Protein AF-A0A0X8G446-F1 (afdb_monomer_lite)

Secondary structure (DSSP, 8-state):
-TTT---HHHHHHHTT-S-HHHHHHHHHHHHHHTTHHHHSPPSS----TT-TT------------------

Radius of gyration: 18.3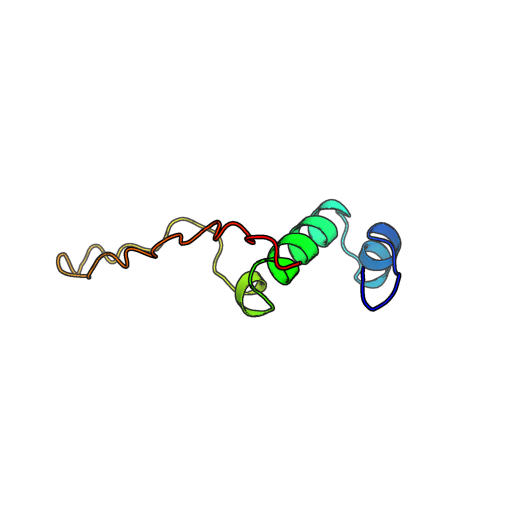2 Å; chains: 1; bounding box: 48×21×47 Å

Sequence (71 aa):
MKTTGASYSMTANHFEVSEIRTIANWNTKFLKAGIEALFRSKGRPRYDMTNPNQPKETKSLTCEQPLEDVK

pLDDT: mean 77.07, std 18.7, range [39.94, 96.62]

Foldseek 3Di:
DVPPPDDLVRVCVVVVNPDSVVSVVVVVQCVVPNPVSVVPDDDDPPDPPVDPPDDDPPPPPPDDDDPDDDD

Structure (mmCIF, N/CA/C/O backbone):
data_AF-A0A0X8G446-F1
#
_entry.id   AF-A0A0X8G446-F1
#
loop_
_atom_site.group_PDB
_atom_site.id
_atom_site.type_symbol
_atom_site.label_atom_id
_atom_site.label_alt_id
_atom_site.label_comp_id
_atom_site.label_asym_id
_atom_site.label_entity_id
_atom_site.label_seq_id
_atom_site.pdbx_PDB_ins_code
_atom_site.Cartn_x
_atom_site.Cartn_y
_atom_site.Cartn_z
_atom_site.occupancy
_atom_site.B_iso_or_equiv
_atom_site.auth_seq_id
_atom_site.auth_comp_id
_atom_site.auth_asym_id
_atom_site.auth_atom_id
_atom_site.pdbx_PDB_model_num
ATOM 1 N N . MET A 1 1 ? 12.138 -6.195 3.864 1.00 77.31 1 MET A N 1
ATOM 2 C CA . MET A 1 1 ? 11.071 -6.985 4.522 1.00 77.31 1 MET A CA 1
ATOM 3 C C . MET A 1 1 ? 11.697 -7.825 5.623 1.00 77.31 1 MET A C 1
ATOM 5 O O . MET A 1 1 ? 12.708 -8.452 5.350 1.00 77.31 1 MET A O 1
ATOM 9 N N . LYS A 1 2 ? 11.178 -7.792 6.861 1.00 75.44 2 LYS A N 1
ATOM 10 C CA . LYS A 1 2 ? 11.893 -8.357 8.029 1.00 75.44 2 LYS A CA 1
ATOM 11 C C . LYS A 1 2 ? 12.038 -9.885 7.991 1.00 75.44 2 LYS A C 1
ATOM 13 O O . LYS A 1 2 ? 13.034 -10.396 8.473 1.00 75.44 2 LYS A O 1
ATOM 18 N N . THR A 1 3 ? 11.067 -10.590 7.416 1.00 83.00 3 THR A N 1
ATOM 19 C CA . THR A 1 3 ? 11.038 -12.060 7.361 1.00 83.00 3 THR A CA 1
A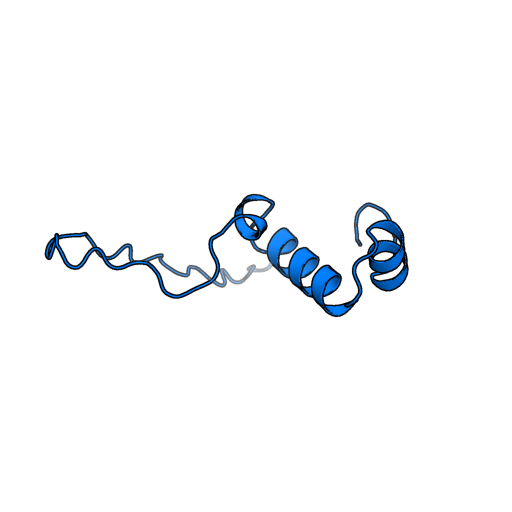TOM 20 C C . THR A 1 3 ? 11.887 -12.614 6.221 1.00 83.00 3 THR A C 1
ATOM 22 O O . THR A 1 3 ? 12.729 -13.473 6.436 1.00 83.00 3 THR A O 1
ATOM 25 N N . THR A 1 4 ? 11.685 -12.102 5.009 1.00 83.81 4 THR A N 1
ATOM 26 C CA . THR A 1 4 ? 12.303 -12.646 3.789 1.00 83.81 4 THR A CA 1
ATOM 27 C C . THR A 1 4 ? 13.623 -11.961 3.421 1.00 83.81 4 THR A C 1
ATOM 29 O O . THR A 1 4 ? 14.286 -12.374 2.481 1.00 83.81 4 THR A O 1
ATOM 32 N N . GLY A 1 5 ? 13.984 -10.848 4.071 1.00 88.00 5 GLY A N 1
ATOM 33 C CA . GLY A 1 5 ? 15.170 -10.052 3.717 1.00 88.00 5 GLY A CA 1
ATOM 34 C C . GLY A 1 5 ? 15.073 -9.296 2.380 1.00 88.00 5 GLY A C 1
ATOM 35 O O . GLY A 1 5 ? 15.907 -8.441 2.101 1.00 88.00 5 GLY A O 1
ATOM 36 N N . ALA A 1 6 ? 14.032 -9.535 1.576 1.00 91.31 6 ALA A N 1
ATOM 37 C CA . ALA A 1 6 ? 13.848 -8.909 0.270 1.00 91.31 6 ALA A CA 1
ATOM 38 C C . ALA A 1 6 ? 13.678 -7.380 0.345 1.00 91.31 6 ALA A C 1
ATOM 40 O O . ALA A 1 6 ? 13.057 -6.831 1.274 1.00 91.31 6 ALA A O 1
ATOM 41 N N . SER A 1 7 ? 14.200 -6.696 -0.678 1.00 93.31 7 SER A N 1
ATOM 42 C CA . SER A 1 7 ? 13.984 -5.266 -0.903 1.00 93.31 7 SER A CA 1
ATOM 43 C C . SER A 1 7 ? 12.588 -5.001 -1.479 1.00 93.31 7 SER A C 1
ATOM 45 O O . SER A 1 7 ? 11.927 -5.893 -2.023 1.00 93.31 7 SER A O 1
ATOM 47 N N . TYR A 1 8 ? 12.125 -3.751 -1.382 1.00 94.75 8 TYR A N 1
ATOM 48 C CA . TYR A 1 8 ? 10.830 -3.369 -1.950 1.00 94.75 8 TYR A CA 1
ATOM 49 C C . TYR A 1 8 ? 10.815 -3.447 -3.480 1.00 94.75 8 TYR A C 1
ATOM 51 O O . TYR A 1 8 ? 9.794 -3.826 -4.039 1.00 94.75 8 TYR A O 1
ATOM 59 N N . SER A 1 9 ? 11.933 -3.147 -4.149 1.00 94.31 9 SER A N 1
ATOM 60 C CA . SER A 1 9 ? 12.053 -3.259 -5.607 1.00 94.31 9 SER A CA 1
ATOM 61 C C . SER A 1 9 ? 12.013 -4.711 -6.076 1.00 94.31 9 SER A C 1
ATOM 63 O O . SER A 1 9 ? 11.270 -5.036 -6.992 1.00 94.31 9 SER A O 1
ATOM 65 N N . MET A 1 10 ? 12.747 -5.603 -5.404 1.00 94.88 10 MET A N 1
ATOM 66 C CA . MET A 1 10 ? 12.737 -7.035 -5.715 1.00 94.88 10 MET A CA 1
ATOM 67 C C . MET A 1 10 ? 11.332 -7.625 -5.556 1.00 94.88 10 MET A C 1
ATOM 69 O O . MET A 1 10 ? 10.869 -8.377 -6.406 1.00 94.88 10 MET A O 1
ATOM 73 N N . THR A 1 11 ? 10.633 -7.225 -4.494 1.00 94.88 11 THR A N 1
ATOM 74 C CA . THR A 1 11 ? 9.241 -7.621 -4.255 1.00 94.88 11 THR A CA 1
ATOM 75 C C . THR A 1 11 ? 8.304 -7.066 -5.329 1.00 94.88 11 THR A C 1
ATOM 77 O O . THR A 1 11 ? 7.466 -7.797 -5.842 1.00 94.88 11 THR A O 1
ATOM 80 N N . ALA A 1 12 ? 8.444 -5.784 -5.681 1.00 96.19 12 ALA A N 1
ATOM 81 C CA . ALA A 1 12 ? 7.629 -5.150 -6.713 1.00 96.19 12 ALA A CA 1
ATOM 82 C C . ALA A 1 12 ? 7.781 -5.866 -8.061 1.00 96.19 12 ALA A C 1
ATOM 84 O O . ALA A 1 12 ? 6.778 -6.199 -8.680 1.00 96.19 12 ALA A O 1
ATOM 85 N N . ASN A 1 13 ? 9.013 -6.205 -8.450 1.00 96.44 13 ASN A N 1
ATOM 86 C CA . ASN A 1 13 ? 9.285 -6.964 -9.669 1.00 96.44 13 ASN A CA 1
ATOM 87 C C . ASN A 1 13 ? 8.688 -8.376 -9.619 1.00 96.44 13 ASN A C 1
ATOM 89 O O . ASN A 1 13 ? 8.113 -8.826 -10.600 1.00 96.44 13 ASN A O 1
ATOM 93 N N . HIS A 1 14 ? 8.804 -9.068 -8.481 1.00 95.62 14 HIS A N 1
ATOM 94 C CA . HIS A 1 14 ? 8.285 -10.430 -8.329 1.00 95.62 14 HIS A CA 1
ATOM 95 C C . HIS A 1 14 ? 6.758 -10.510 -8.467 1.00 95.62 14 HIS A C 1
ATOM 97 O O . HIS A 1 14 ? 6.246 -11.478 -9.015 1.00 95.62 14 HIS A O 1
ATOM 103 N N . PHE A 1 15 ? 6.042 -9.495 -7.977 1.00 94.44 15 PHE A N 1
ATOM 104 C CA . PHE A 1 15 ? 4.579 -9.417 -8.046 1.00 94.44 15 PHE A CA 1
ATOM 105 C C . PHE A 1 15 ? 4.069 -8.532 -9.190 1.00 94.44 15 PHE A C 1
ATOM 107 O O . PHE A 1 15 ? 2.889 -8.190 -9.201 1.00 94.44 15 PHE A O 1
ATOM 114 N N . GLU A 1 16 ? 4.951 -8.121 -10.106 1.00 96.62 16 GLU A N 1
ATOM 115 C CA . GLU A 1 16 ? 4.626 -7.253 -11.246 1.00 96.62 16 GLU A CA 1
ATOM 116 C C . GLU A 1 16 ? 3.883 -5.963 -10.840 1.00 96.62 16 GLU A C 1
ATOM 118 O O . GLU A 1 16 ? 3.022 -5.437 -11.546 1.00 96.62 16 GLU A O 1
ATOM 123 N N . VAL A 1 17 ? 4.228 -5.420 -9.670 1.00 96.12 17 VAL A N 1
ATOM 124 C CA . VAL A 1 17 ? 3.687 -4.160 -9.163 1.00 96.12 17 VAL A CA 1
ATOM 125 C C . VAL A 1 17 ? 4.531 -3.016 -9.708 1.00 96.12 17 VAL A C 1
ATOM 127 O O . VAL A 1 17 ? 5.698 -2.878 -9.352 1.00 96.12 17 VAL A O 1
ATOM 130 N N . SER A 1 18 ? 3.921 -2.157 -10.525 1.00 93.88 18 SER A N 1
ATOM 131 C CA . SER A 1 18 ? 4.597 -1.010 -11.151 1.00 93.88 18 SER A CA 1
ATOM 132 C C . SER A 1 18 ? 5.253 -0.070 -10.137 1.00 93.88 18 SER A C 1
ATOM 134 O O . SER A 1 18 ? 6.375 0.394 -10.321 1.00 93.88 18 SER A O 1
ATOM 136 N N . GLU A 1 19 ? 4.555 0.199 -9.037 1.00 95.25 19 GLU A N 1
ATOM 137 C CA . GLU A 1 19 ? 4.960 1.193 -8.053 1.00 95.25 19 GLU A CA 1
ATOM 138 C C . GLU A 1 19 ? 5.574 0.547 -6.808 1.00 95.25 19 GLU A C 1
ATOM 140 O O . GLU A 1 19 ? 4.873 -0.000 -5.953 1.00 95.25 19 GLU A O 1
ATOM 145 N N . ILE A 1 20 ? 6.883 0.727 -6.615 1.00 95.62 20 ILE A N 1
ATOM 146 C CA . ILE A 1 20 ? 7.606 0.279 -5.406 1.00 95.62 20 ILE A CA 1
ATOM 147 C C . ILE A 1 20 ? 6.963 0.858 -4.130 1.00 95.62 20 ILE A C 1
ATOM 149 O O . ILE A 1 20 ? 6.904 0.207 -3.081 1.00 95.62 20 ILE A O 1
ATOM 153 N N . ARG A 1 21 ? 6.416 2.081 -4.219 1.00 95.19 21 ARG A N 1
ATOM 154 C CA . ARG A 1 21 ? 5.711 2.757 -3.116 1.00 95.19 21 ARG A CA 1
ATOM 155 C C . ARG A 1 21 ? 4.484 1.977 -2.640 1.00 95.19 21 ARG A C 1
ATOM 157 O O . ARG A 1 21 ? 4.148 2.045 -1.458 1.00 95.19 21 ARG A O 1
ATOM 164 N N . THR A 1 22 ? 3.832 1.220 -3.518 1.00 94.75 22 THR A N 1
ATOM 165 C CA . THR A 1 22 ? 2.689 0.367 -3.163 1.00 94.75 22 THR A CA 1
ATOM 166 C C . THR A 1 22 ? 3.113 -0.725 -2.189 1.00 94.75 22 THR A C 1
ATOM 168 O O . THR A 1 22 ? 2.487 -0.876 -1.139 1.00 94.75 22 THR A O 1
ATOM 171 N N . ILE A 1 23 ? 4.235 -1.395 -2.468 1.00 95.56 23 ILE A N 1
ATOM 172 C CA . ILE A 1 23 ? 4.807 -2.420 -1.586 1.00 95.56 23 ILE A CA 1
ATOM 173 C C . ILE A 1 23 ? 5.190 -1.823 -0.228 1.00 95.56 23 ILE A C 1
ATOM 175 O O . ILE A 1 23 ? 4.848 -2.385 0.814 1.00 95.56 23 ILE A O 1
ATOM 179 N N . ALA A 1 24 ? 5.850 -0.660 -0.218 1.00 94.50 24 ALA A N 1
ATOM 180 C CA . ALA A 1 24 ? 6.219 0.019 1.024 1.00 94.50 24 ALA A CA 1
ATOM 181 C C . ALA A 1 24 ? 4.981 0.358 1.877 1.00 94.50 24 ALA A C 1
ATOM 183 O O . ALA A 1 24 ? 4.939 0.051 3.068 1.00 94.50 24 ALA A O 1
ATOM 184 N N . ASN A 1 25 ? 3.932 0.904 1.254 1.00 94.00 25 ASN A N 1
ATOM 185 C CA . ASN A 1 25 ? 2.678 1.239 1.928 1.00 94.00 25 ASN A CA 1
ATOM 186 C C . ASN A 1 25 ? 1.948 0.007 2.480 1.00 94.00 25 ASN A C 1
ATOM 188 O O . ASN A 1 25 ? 1.359 0.071 3.562 1.00 94.00 25 ASN A O 1
ATOM 192 N N . TRP A 1 26 ? 1.937 -1.106 1.743 1.00 93.38 26 TRP A N 1
ATOM 193 C CA . TRP A 1 26 ? 1.368 -2.366 2.222 1.00 93.38 26 TRP A CA 1
ATOM 194 C C . TRP A 1 26 ? 2.147 -2.907 3.416 1.00 93.38 26 TRP A C 1
ATOM 196 O O . TRP A 1 26 ? 1.530 -3.238 4.425 1.00 93.38 26 TRP A O 1
ATOM 206 N N . ASN A 1 27 ? 3.481 -2.895 3.353 1.00 93.38 27 ASN A N 1
ATOM 207 C CA . ASN A 1 27 ? 4.332 -3.321 4.460 1.00 93.38 27 ASN A CA 1
ATOM 208 C C . ASN A 1 27 ? 4.076 -2.486 5.727 1.00 93.38 27 ASN A C 1
ATOM 210 O O . ASN A 1 27 ? 3.891 -3.044 6.804 1.00 93.38 27 ASN A O 1
ATOM 214 N N . THR A 1 28 ? 3.970 -1.159 5.612 1.00 93.56 28 THR A N 1
ATOM 215 C CA . THR A 1 28 ? 3.642 -0.294 6.758 1.00 93.56 28 THR A CA 1
ATOM 216 C C . THR A 1 28 ? 2.267 -0.605 7.355 1.00 93.56 28 THR A C 1
ATOM 218 O O . THR A 1 28 ? 2.130 -0.660 8.576 1.00 93.56 28 THR A O 1
ATOM 221 N N . LYS A 1 29 ? 1.238 -0.837 6.528 1.00 93.19 29 LYS A N 1
ATOM 222 C CA . LYS A 1 29 ? -0.102 -1.206 7.026 1.00 93.19 29 LYS A CA 1
ATOM 223 C C . LYS A 1 29 ? -0.101 -2.560 7.721 1.00 93.19 29 LYS A C 1
ATOM 225 O O . LYS A 1 29 ? -0.687 -2.683 8.792 1.00 93.19 29 LYS A O 1
ATOM 230 N N . PHE A 1 30 ? 0.568 -3.534 7.115 1.00 92.75 30 PHE A N 1
ATOM 231 C CA . PHE A 1 30 ? 0.695 -4.882 7.648 1.00 92.75 30 PHE A CA 1
ATOM 232 C C . PHE A 1 30 ? 1.400 -4.879 9.008 1.00 92.75 30 PHE A C 1
ATOM 234 O O . PHE A 1 30 ? 0.913 -5.489 9.951 1.00 92.75 30 PHE A O 1
ATOM 241 N N . LEU A 1 31 ? 2.492 -4.121 9.151 1.00 92.44 31 LEU A N 1
ATOM 242 C CA . LEU A 1 31 ? 3.203 -4.000 10.427 1.00 92.44 31 LEU A CA 1
ATOM 243 C C . LEU A 1 31 ? 2.380 -3.291 11.511 1.00 92.44 31 LEU A C 1
ATOM 245 O O . LEU A 1 31 ? 2.560 -3.579 12.687 1.00 92.44 31 LEU A O 1
ATOM 249 N N . LYS A 1 32 ? 1.493 -2.364 11.128 1.00 93.00 32 LYS A N 1
ATOM 250 C CA . LYS A 1 32 ? 0.684 -1.597 12.082 1.00 93.00 32 LYS A CA 1
ATOM 251 C C . LYS A 1 32 ? -0.548 -2.355 12.579 1.00 93.00 32 LYS A C 1
ATOM 253 O O . LYS A 1 32 ? -0.919 -2.204 13.735 1.00 93.00 32 LYS A O 1
ATOM 258 N N . ALA A 1 33 ? -1.236 -3.074 11.696 1.00 92.25 33 ALA A N 1
ATOM 259 C CA . ALA A 1 33 ? -2.562 -3.625 11.985 1.00 92.25 33 ALA A CA 1
ATOM 260 C C . ALA A 1 33 ? -2.803 -5.010 11.352 1.00 92.25 33 ALA A C 1
ATOM 262 O O . ALA A 1 33 ? -3.945 -5.433 11.192 1.00 92.25 33 ALA A O 1
ATOM 263 N N . GLY A 1 34 ? -1.732 -5.714 10.982 1.00 92.12 34 GLY A N 1
ATOM 264 C CA . GLY A 1 34 ? -1.791 -7.081 10.475 1.00 92.12 34 GLY A CA 1
ATOM 265 C C . GLY A 1 34 ? -2.425 -7.214 9.090 1.00 92.12 34 GLY A C 1
ATOM 266 O O . GLY A 1 34 ? -2.527 -6.261 8.313 1.00 92.12 34 GLY A O 1
ATOM 267 N N . ILE A 1 35 ? -2.845 -8.441 8.775 1.00 91.88 35 ILE A N 1
ATOM 268 C CA . ILE A 1 35 ? -3.409 -8.819 7.469 1.00 91.88 35 ILE A CA 1
ATOM 269 C C . ILE A 1 35 ? -4.737 -8.100 7.201 1.00 91.88 35 ILE A C 1
ATOM 271 O O . ILE A 1 35 ? -4.965 -7.615 6.093 1.00 91.88 35 ILE A O 1
ATOM 275 N N . GLU A 1 36 ? -5.587 -7.955 8.218 1.00 91.12 36 GLU A N 1
ATOM 276 C CA . GLU A 1 36 ? -6.906 -7.314 8.100 1.00 91.12 36 GLU A CA 1
ATOM 277 C C . GLU A 1 36 ? -6.815 -5.865 7.590 1.00 91.12 36 GLU A C 1
ATOM 279 O O . GLU A 1 36 ? -7.701 -5.370 6.887 1.00 91.12 36 GLU A O 1
ATOM 284 N N . ALA A 1 37 ? -5.706 -5.179 7.876 1.00 88.75 37 ALA A N 1
ATOM 285 C CA . ALA A 1 37 ? -5.462 -3.812 7.431 1.00 88.75 37 ALA A CA 1
ATOM 286 C C . ALA A 1 37 ? -5.317 -3.663 5.908 1.00 88.75 37 ALA A C 1
ATOM 288 O O . ALA A 1 37 ? -5.522 -2.563 5.381 1.00 88.75 37 ALA A O 1
ATOM 289 N N . LEU A 1 38 ? -4.951 -4.735 5.199 1.00 90.75 38 LEU A N 1
ATOM 290 C CA . LEU A 1 38 ? -4.826 -4.738 3.739 1.00 90.75 38 LEU A CA 1
ATOM 291 C C . LEU A 1 38 ? -6.192 -4.837 3.054 1.00 90.75 38 LEU A C 1
ATOM 293 O O . LEU A 1 38 ? -6.394 -4.198 2.023 1.00 90.75 38 LEU A O 1
ATOM 297 N N . PHE A 1 39 ? -7.133 -5.559 3.666 1.00 89.62 39 PHE A N 1
ATOM 298 C CA . PHE A 1 39 ? -8.489 -5.766 3.149 1.00 89.62 39 PHE A CA 1
ATOM 299 C C . PHE A 1 39 ? -9.475 -4.667 3.554 1.00 89.62 39 PHE A C 1
ATOM 301 O O . PHE A 1 39 ? -10.592 -4.608 3.042 1.00 89.62 39 PHE A O 1
ATOM 308 N N . ARG A 1 40 ? -9.075 -3.760 4.454 1.00 84.69 40 ARG A N 1
ATOM 309 C CA . ARG A 1 40 ? -9.917 -2.632 4.853 1.00 84.69 40 ARG A CA 1
ATOM 310 C C . ARG A 1 40 ? -10.268 -1.771 3.638 1.00 84.69 40 ARG A C 1
ATOM 312 O O . ARG A 1 40 ? -9.382 -1.211 2.984 1.00 84.69 40 ARG A O 1
ATOM 319 N N . SER A 1 41 ? -11.571 -1.593 3.409 1.00 80.00 41 SER A N 1
ATOM 320 C CA . SER A 1 41 ? -12.099 -0.736 2.350 1.00 80.00 41 SER A CA 1
ATOM 321 C C . SER A 1 41 ? -11.470 0.654 2.414 1.00 80.00 41 SER A C 1
ATOM 323 O O . SER A 1 41 ? -11.505 1.332 3.447 1.00 80.00 41 SER A O 1
ATOM 325 N N . LYS A 1 42 ? -10.891 1.087 1.296 1.00 73.06 42 LYS A N 1
ATOM 326 C CA . LYS A 1 42 ? -10.422 2.458 1.125 1.00 73.06 42 LYS A CA 1
ATOM 327 C C . LYS A 1 42 ? -11.610 3.380 0.866 1.00 73.06 42 LYS A C 1
ATOM 329 O O . LYS A 1 42 ? -12.481 3.047 0.074 1.00 73.06 42 LYS A O 1
ATOM 334 N N . GLY A 1 43 ? -11.618 4.541 1.518 1.00 72.69 43 GLY A N 1
ATOM 335 C CA . GLY A 1 43 ? -12.633 5.577 1.317 1.00 72.69 43 GLY A CA 1
ATOM 336 C C . GLY A 1 43 ? -13.281 6.053 2.615 1.00 72.69 43 GLY A C 1
ATOM 337 O O . GLY A 1 43 ? -12.949 5.584 3.706 1.00 72.69 43 GLY A O 1
ATOM 338 N N . ARG A 1 44 ? -14.197 7.020 2.483 1.00 70.88 44 ARG A N 1
ATOM 339 C CA . ARG A 1 44 ? -15.034 7.493 3.590 1.00 70.88 44 ARG A CA 1
ATOM 340 C C . ARG A 1 44 ? -15.877 6.312 4.094 1.00 70.88 44 ARG A C 1
ATOM 342 O O . ARG A 1 44 ? -16.432 5.598 3.257 1.00 70.88 44 ARG A O 1
ATOM 349 N N . PRO A 1 45 ? -16.001 6.102 5.417 1.00 71.88 45 PRO A N 1
ATOM 350 C CA . PRO A 1 45 ? -16.970 5.155 5.951 1.00 71.88 45 PRO A CA 1
ATOM 351 C C . PRO A 1 45 ? -18.332 5.424 5.309 1.00 71.88 45 PRO A C 1
ATOM 353 O O . PRO A 1 45 ? -18.762 6.582 5.245 1.00 71.88 45 PRO A O 1
ATOM 356 N N . ARG A 1 46 ? -18.989 4.385 4.786 1.00 67.31 46 ARG A N 1
ATOM 357 C CA . ARG A 1 46 ? -20.372 4.529 4.331 1.00 67.31 46 ARG A CA 1
ATOM 358 C C . ARG A 1 46 ? -21.207 4.803 5.578 1.00 67.31 46 ARG A C 1
ATOM 360 O O . ARG A 1 46 ? -21.345 3.931 6.425 1.00 67.31 46 ARG A O 1
ATOM 367 N N . TYR A 1 47 ? -21.674 6.038 5.718 1.00 65.88 47 TYR A N 1
ATOM 368 C CA . TYR A 1 47 ? -22.730 6.353 6.666 1.00 65.88 47 TYR A CA 1
ATOM 369 C C . TYR A 1 47 ? -24.029 5.878 6.032 1.00 65.88 47 TYR A C 1
ATOM 371 O O . TYR A 1 47 ? -24.376 6.333 4.939 1.00 65.88 47 TYR A O 1
ATOM 379 N N . ASP A 1 48 ? -24.696 4.934 6.685 1.00 65.75 48 ASP A N 1
ATOM 380 C CA . ASP A 1 48 ? -26.061 4.584 6.338 1.00 65.75 48 ASP A CA 1
ATOM 381 C C . ASP A 1 48 ? -26.961 5.780 6.687 1.00 65.75 48 ASP A C 1
ATOM 383 O O . ASP A 1 48 ? -27.304 6.007 7.846 1.00 65.75 48 ASP A O 1
ATOM 387 N N . MET A 1 49 ? -27.286 6.587 5.672 1.00 67.50 49 MET A N 1
ATOM 388 C CA . MET A 1 49 ? -28.168 7.756 5.793 1.00 67.50 49 MET A CA 1
ATOM 389 C C . MET A 1 49 ? -29.596 7.372 6.204 1.00 67.50 49 MET A C 1
ATOM 391 O O . MET A 1 49 ? -30.371 8.244 6.583 1.00 67.50 49 MET A O 1
ATOM 395 N N . THR A 1 50 ? -29.957 6.091 6.118 1.00 66.88 50 THR A N 1
ATOM 396 C CA . THR A 1 50 ? -31.303 5.596 6.410 1.00 66.88 50 THR A CA 1
ATOM 397 C C . THR A 1 50 ? -31.503 5.326 7.904 1.00 66.88 50 THR A C 1
ATOM 399 O O . THR A 1 50 ? -32.636 5.330 8.377 1.00 66.88 50 THR A O 1
ATOM 402 N N . ASN A 1 51 ? -30.419 5.166 8.673 1.00 60.06 51 ASN A N 1
ATOM 403 C CA . ASN A 1 51 ? -30.468 4.822 10.093 1.00 60.06 51 ASN A CA 1
ATOM 404 C C . ASN A 1 51 ? -29.773 5.893 10.959 1.00 60.06 51 ASN A C 1
ATOM 406 O O . ASN A 1 51 ? -28.581 5.774 11.258 1.00 60.06 51 ASN A O 1
ATOM 410 N N . PRO A 1 52 ? -30.501 6.925 11.436 1.00 61.88 52 PRO A N 1
ATOM 411 C CA . PRO A 1 52 ? -29.915 8.028 12.206 1.00 61.88 52 PRO A CA 1
ATOM 412 C C . PRO A 1 52 ? -29.323 7.609 13.565 1.00 61.88 52 PRO A C 1
ATOM 414 O O . PRO A 1 52 ? -28.546 8.363 14.146 1.00 61.88 52 PRO A O 1
ATOM 417 N N . ASN A 1 53 ? -29.635 6.401 14.049 1.00 61.78 53 ASN A N 1
ATOM 418 C CA . ASN A 1 53 ? -29.256 5.906 15.376 1.00 61.78 53 ASN A CA 1
ATOM 419 C C . ASN A 1 53 ? -28.037 4.969 15.387 1.00 61.78 53 ASN A C 1
ATOM 421 O O . ASN A 1 53 ? -27.785 4.319 16.400 1.00 61.78 53 ASN A O 1
ATOM 425 N N . GLN A 1 54 ? -27.286 4.852 14.288 1.00 62.00 54 GLN A N 1
ATOM 426 C CA . GLN A 1 54 ? -26.098 3.995 14.279 1.00 62.00 54 GLN A CA 1
ATOM 427 C C . GLN A 1 54 ? -25.061 4.531 15.288 1.00 62.00 54 GLN A C 1
ATOM 429 O O . GLN A 1 54 ? -24.635 5.687 15.163 1.00 62.00 54 GLN A O 1
ATOM 434 N N . PRO A 1 55 ? -24.653 3.734 16.298 1.00 58.69 55 PRO A N 1
ATOM 435 C CA . PRO A 1 55 ? -23.674 4.171 17.278 1.00 58.69 55 PRO A CA 1
ATOM 436 C C . PRO A 1 55 ? -22.372 4.497 16.548 1.00 58.69 55 PRO A C 1
ATOM 438 O O . PRO A 1 55 ? -21.820 3.680 15.810 1.00 58.69 55 PRO A O 1
ATOM 441 N N . LYS A 1 56 ? -21.888 5.728 16.729 1.00 61.78 56 LYS A N 1
ATOM 442 C CA . LYS A 1 56 ? -20.562 6.125 16.262 1.00 61.78 56 LYS A CA 1
ATOM 443 C C . LYS A 1 56 ? -19.570 5.229 16.992 1.00 61.78 56 LYS A C 1
ATOM 445 O O . LYS A 1 56 ? -19.356 5.430 18.182 1.00 61.78 56 LYS A O 1
ATOM 450 N N . GLU A 1 57 ? -18.980 4.252 16.308 1.00 60.28 57 GLU A N 1
ATOM 451 C CA . GLU A 1 57 ? -17.850 3.519 16.871 1.00 60.28 57 GLU A CA 1
ATOM 452 C C . GLU A 1 57 ? -16.691 4.498 17.075 1.00 60.28 57 GLU A C 1
ATOM 454 O O . GLU A 1 57 ? -15.880 4.764 16.182 1.00 60.28 57 GLU A O 1
ATOM 459 N N . THR A 1 58 ? -16.635 5.077 18.270 1.00 47.75 58 THR A N 1
ATOM 460 C CA . THR A 1 58 ? -15.478 5.772 18.808 1.00 47.75 58 THR A CA 1
ATOM 461 C C . THR A 1 58 ? -14.397 4.728 19.012 1.00 47.75 58 THR A C 1
ATOM 463 O O . THR A 1 58 ? -14.280 4.127 20.076 1.00 47.75 58 THR A O 1
ATOM 466 N N . LYS A 1 59 ? -13.618 4.470 17.962 1.00 57.59 59 LYS A N 1
ATOM 467 C CA 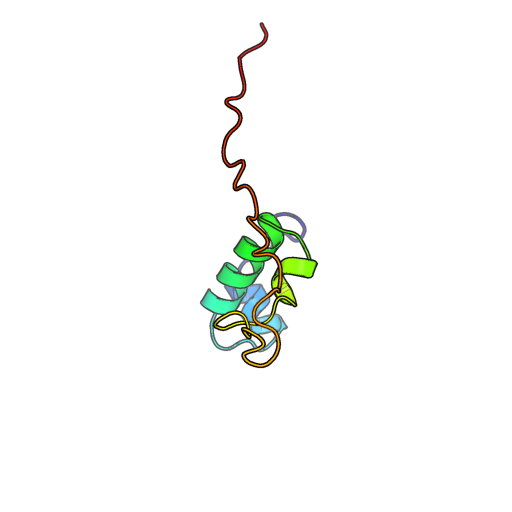. LYS A 1 59 ? -12.371 3.717 18.081 1.00 57.59 59 LYS A CA 1
ATOM 468 C C . LYS A 1 59 ? -11.457 4.552 18.968 1.00 57.59 59 LYS A C 1
ATOM 470 O O . LYS A 1 59 ? -10.903 5.549 18.508 1.00 57.59 59 LYS A O 1
ATOM 475 N N . SER A 1 60 ? -11.369 4.182 20.242 1.00 43.16 60 SER A N 1
ATOM 476 C CA . SER A 1 60 ? -10.394 4.714 21.183 1.00 43.16 60 SER A CA 1
ATOM 477 C C . SER A 1 60 ? -9.008 4.472 20.593 1.00 43.16 60 SER A C 1
ATOM 479 O O . SER A 1 60 ? -8.534 3.339 20.513 1.00 43.16 60 SER A O 1
ATOM 481 N N . LEU A 1 61 ? -8.385 5.537 20.099 1.00 53.31 61 LEU A N 1
ATOM 482 C CA . LEU A 1 61 ? -6.979 5.529 19.738 1.00 53.31 61 LEU A CA 1
ATOM 483 C C . LEU A 1 61 ? -6.183 5.518 21.044 1.00 53.31 61 LEU A C 1
ATOM 485 O O . LEU A 1 61 ? -5.826 6.574 21.552 1.00 53.31 61 LEU A O 1
ATOM 489 N N . THR A 1 62 ? -5.911 4.340 21.597 1.00 48.19 62 THR A N 1
ATOM 490 C CA . THR A 1 62 ? -4.828 4.199 22.575 1.00 48.19 62 THR A CA 1
ATOM 491 C C . THR A 1 62 ? -3.546 4.024 21.774 1.00 48.19 62 THR A C 1
ATOM 493 O O . THR A 1 62 ? -3.120 2.911 21.476 1.00 48.19 62 THR A O 1
ATOM 496 N N . CYS A 1 63 ? -2.999 5.147 21.313 1.00 40.31 63 CYS A N 1
ATOM 497 C CA . CYS A 1 63 ? -1.621 5.217 20.852 1.00 40.31 63 CYS A CA 1
ATOM 498 C C . CYS A 1 63 ? -0.794 5.699 22.046 1.00 40.31 63 CYS A C 1
ATOM 500 O O . CYS A 1 63 ? -1.129 6.718 22.644 1.00 40.31 63 CYS A O 1
ATOM 502 N N . GLU A 1 64 ? 0.271 4.956 22.334 1.00 44.12 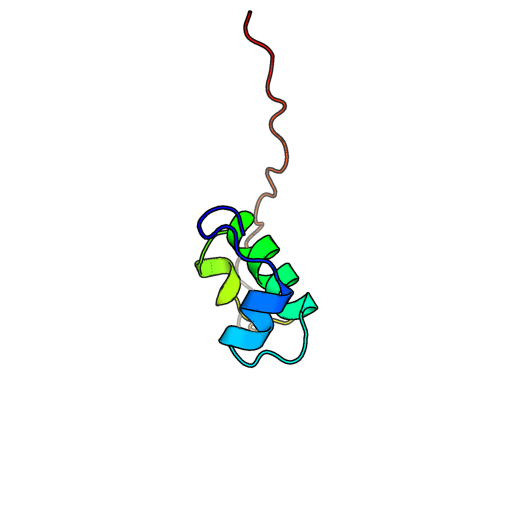64 GLU A N 1
ATOM 503 C CA . GLU A 1 64 ? 1.330 5.238 23.308 1.00 44.12 64 GLU A CA 1
ATOM 504 C C . GLU A 1 64 ? 0.994 4.927 24.787 1.00 44.12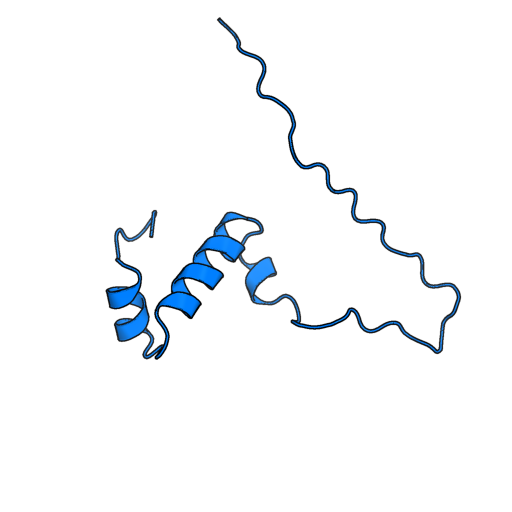 64 GLU A C 1
ATOM 506 O O . GLU A 1 64 ? 0.520 5.772 25.542 1.00 44.12 64 GLU A O 1
ATOM 511 N N . GLN A 1 65 ? 1.316 3.705 25.233 1.00 47.50 65 GLN A N 1
ATOM 512 C CA . GLN A 1 65 ? 1.775 3.503 26.613 1.00 47.50 65 GLN A CA 1
ATOM 513 C C . GLN A 1 65 ? 3.293 3.752 26.611 1.00 47.50 65 GLN A C 1
ATOM 515 O O . GLN A 1 65 ? 3.989 3.068 25.853 1.00 47.50 65 GLN A O 1
ATOM 520 N N . PRO A 1 66 ? 3.833 4.708 27.389 1.00 43.59 66 PRO A N 1
ATOM 521 C CA . PRO A 1 66 ? 5.275 4.801 27.569 1.00 43.59 66 PRO A CA 1
ATOM 522 C C . PRO A 1 66 ? 5.761 3.518 28.255 1.00 43.59 66 PRO A C 1
ATOM 524 O O . PRO A 1 66 ? 5.213 3.106 29.277 1.00 43.59 66 PRO A O 1
ATOM 527 N N . LEU A 1 67 ? 6.756 2.858 27.659 1.00 46.06 67 LEU A N 1
ATOM 528 C CA . LEU A 1 67 ? 7.528 1.826 28.345 1.00 46.06 67 LEU A CA 1
ATOM 529 C C . LEU A 1 67 ? 8.269 2.507 29.497 1.00 46.06 67 LEU A C 1
ATOM 531 O O . LEU A 1 67 ? 9.194 3.279 29.259 1.00 46.06 67 LEU A O 1
ATOM 535 N N . GLU A 1 68 ? 7.830 2.249 30.725 1.00 53.78 68 GLU A N 1
ATOM 536 C CA . GLU A 1 68 ? 8.606 2.565 31.917 1.00 53.78 68 GLU A CA 1
ATOM 537 C C . GLU A 1 68 ? 9.723 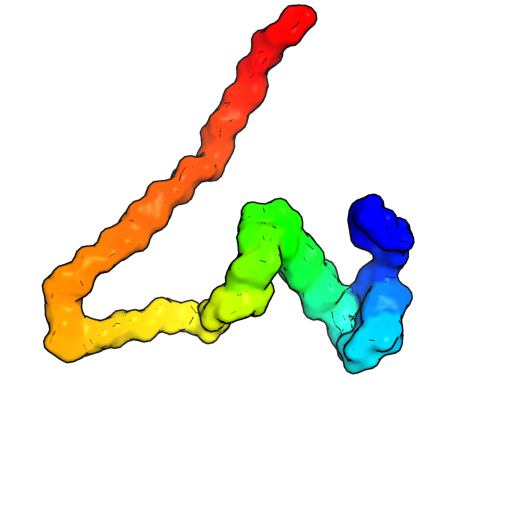1.526 32.075 1.00 53.78 68 GLU A C 1
ATOM 539 O O . GLU A 1 68 ? 9.500 0.317 31.959 1.00 53.78 68 GLU A O 1
ATOM 544 N N . ASP A 1 69 ? 10.934 2.032 32.299 1.00 51.12 69 ASP A N 1
ATOM 545 C CA . ASP A 1 69 ? 12.152 1.273 32.552 1.00 51.12 69 ASP A CA 1
ATOM 546 C C . ASP A 1 69 ? 12.005 0.337 33.762 1.00 51.12 69 ASP A C 1
ATOM 548 O O . ASP A 1 69 ? 11.573 0.752 34.839 1.00 51.12 69 ASP A O 1
ATOM 552 N N . VAL A 1 70 ? 12.469 -0.911 33.628 1.00 49.34 70 VAL A N 1
ATOM 553 C CA . VAL A 1 70 ? 12.727 -1.795 34.775 1.00 49.34 70 VAL A CA 1
ATOM 554 C C . VAL A 1 70 ? 14.135 -2.385 34.668 1.00 49.34 70 VAL A C 1
ATOM 556 O O . VAL A 1 70 ? 14.344 -3.410 34.028 1.00 49.34 70 VAL A O 1
ATOM 559 N N . LYS A 1 71 ? 15.041 -1.656 35.332 1.00 39.94 71 LYS A N 1
ATOM 560 C CA . LYS A 1 71 ? 16.239 -2.033 36.109 1.00 39.94 71 LYS A CA 1
ATOM 561 C C . LYS A 1 71 ? 17.318 -2.941 35.510 1.00 39.94 71 LYS A C 1
ATOM 563 O O . LYS A 1 71 ? 17.080 -4.157 35.369 1.00 39.94 71 LYS A O 1
#